Protein AF-A0A2V7MC54-F1 (afdb_monomer_lite)

Sequence (116 aa):
MLGSALPLVTALPFVALLLVIALAPLAVPTWWHHNRNKALVALVISAPILVYLGINAPELLREKFHEYVSFIVVIGALFVVTGGIHVQGSLAGTPLVNTGMLGLGALLANLLGTTG

Structure (mmCIF, N/CA/C/O backbone):
data_AF-A0A2V7MC54-F1
#
_entry.id   AF-A0A2V7MC54-F1
#
loop_
_atom_site.group_PDB
_atom_site.id
_atom_site.type_symbol
_atom_site.label_atom_id
_atom_site.label_alt_id
_atom_site.label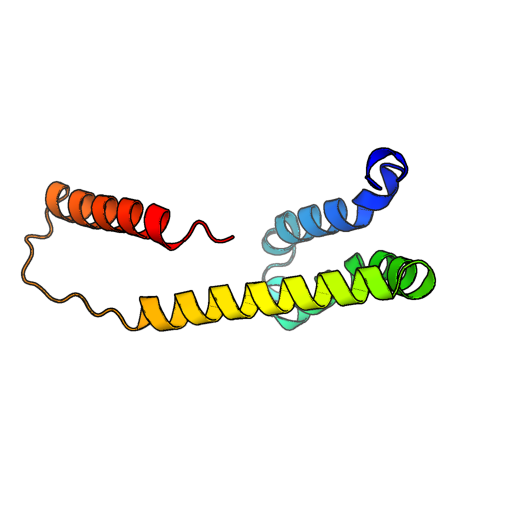_comp_id
_atom_site.label_asym_id
_atom_site.label_entity_id
_atom_site.label_seq_id
_atom_site.pdbx_PDB_ins_code
_atom_site.Cartn_x
_atom_site.Cartn_y
_atom_site.Cartn_z
_atom_site.occupancy
_atom_site.B_iso_or_equiv
_atom_site.auth_seq_id
_atom_site.auth_comp_id
_atom_site.auth_asym_id
_atom_site.auth_atom_id
_atom_site.pdbx_PDB_model_num
ATOM 1 N N . MET A 1 1 ? 23.837 0.983 0.461 1.00 44.28 1 MET A N 1
ATOM 2 C CA . MET A 1 1 ? 24.095 2.349 -0.052 1.00 44.28 1 MET A CA 1
ATOM 3 C C . MET A 1 1 ? 23.922 2.421 -1.579 1.00 44.28 1 MET A C 1
ATOM 5 O O . MET A 1 1 ? 24.834 2.831 -2.276 1.00 44.28 1 MET A O 1
ATOM 9 N N . LEU A 1 2 ? 22.754 2.025 -2.111 1.00 55.72 2 LEU A N 1
ATOM 10 C CA . LEU A 1 2 ? 22.429 2.118 -3.553 1.00 55.72 2 LEU A CA 1
ATOM 11 C C . LEU A 1 2 ? 21.628 3.388 -3.906 1.00 55.72 2 LEU A C 1
ATOM 13 O O . LEU A 1 2 ? 21.559 3.772 -5.067 1.00 55.72 2 LEU A O 1
ATOM 17 N N . GLY A 1 3 ? 21.038 4.059 -2.908 1.00 57.03 3 GLY A N 1
ATOM 18 C CA . GLY A 1 3 ? 20.151 5.209 -3.120 1.00 57.03 3 GLY A CA 1
ATOM 19 C C . GLY A 1 3 ? 20.834 6.463 -3.674 1.00 57.03 3 GLY A C 1
ATOM 20 O O . GLY A 1 3 ? 20.172 7.264 -4.317 1.00 57.03 3 GLY A O 1
ATOM 21 N N . SER A 1 4 ? 22.148 6.624 -3.488 1.00 58.94 4 SER A N 1
ATOM 22 C CA . SER A 1 4 ? 22.906 7.760 -4.038 1.00 58.94 4 SER A CA 1
ATOM 23 C C . SER A 1 4 ? 23.227 7.623 -5.531 1.00 58.94 4 SER A C 1
ATOM 25 O O . SER A 1 4 ? 23.634 8.604 -6.146 1.00 58.94 4 SER A O 1
ATOM 27 N N . ALA A 1 5 ? 23.054 6.431 -6.114 1.00 63.78 5 ALA A N 1
ATOM 28 C CA . ALA A 1 5 ? 23.399 6.136 -7.507 1.00 63.78 5 ALA A CA 1
ATOM 29 C C . ALA A 1 5 ? 22.175 5.983 -8.428 1.00 63.78 5 ALA A C 1
ATOM 31 O O . ALA A 1 5 ? 22.336 5.861 -9.641 1.00 63.78 5 ALA A O 1
ATOM 32 N N . LEU A 1 6 ? 20.955 5.970 -7.878 1.00 68.38 6 LEU A N 1
ATOM 33 C CA . LEU A 1 6 ? 19.739 5.809 -8.671 1.00 68.38 6 LEU A CA 1
ATOM 34 C C . LEU A 1 6 ? 19.180 7.179 -9.084 1.00 68.38 6 LEU A C 1
ATOM 36 O O . LEU A 1 6 ? 18.913 8.015 -8.220 1.00 68.38 6 LEU A O 1
ATOM 40 N N . PRO A 1 7 ? 18.958 7.421 -10.389 1.00 79.31 7 PRO A N 1
ATOM 41 C CA . PRO A 1 7 ? 18.291 8.630 -10.850 1.00 79.31 7 PRO A CA 1
ATOM 42 C C . PRO A 1 7 ? 16.912 8.766 -10.200 1.00 79.31 7 PRO A C 1
ATOM 44 O O . PRO A 1 7 ? 16.188 7.775 -10.078 1.00 79.31 7 PRO A O 1
ATOM 47 N N . LEU A 1 8 ? 16.499 9.996 -9.874 1.00 81.44 8 LEU A N 1
ATOM 48 C CA . LEU A 1 8 ? 15.174 10.291 -9.299 1.00 81.44 8 LEU A CA 1
ATOM 49 C C . LEU A 1 8 ? 14.019 9.722 -10.146 1.00 81.44 8 LEU A C 1
ATOM 51 O O . LEU A 1 8 ? 12.963 9.373 -9.628 1.00 81.44 8 LEU A O 1
ATOM 55 N N . VAL A 1 9 ? 14.254 9.557 -11.448 1.00 85.56 9 VAL A N 1
ATOM 56 C CA . VAL A 1 9 ? 13.347 8.926 -12.417 1.00 85.56 9 VAL A CA 1
ATOM 57 C C . VAL A 1 9 ? 12.907 7.518 -11.984 1.00 85.56 9 VAL A C 1
ATOM 59 O O . VAL A 1 9 ? 11.786 7.110 -12.271 1.00 85.56 9 VAL A O 1
ATOM 62 N N . THR A 1 10 ? 13.734 6.782 -11.237 1.00 83.12 10 THR A N 1
ATOM 63 C CA . THR A 1 10 ? 13.384 5.445 -10.719 1.00 83.12 10 THR A CA 1
ATOM 64 C C . THR A 1 10 ? 12.245 5.467 -9.695 1.00 83.12 10 THR A C 1
ATOM 66 O O . THR A 1 10 ? 11.578 4.452 -9.510 1.00 83.12 10 THR A O 1
ATOM 69 N N . ALA A 1 11 ? 11.955 6.622 -9.087 1.00 88.44 11 ALA A N 1
ATOM 70 C CA . ALA A 1 11 ? 10.820 6.800 -8.186 1.00 88.44 11 ALA A CA 1
ATOM 71 C C . ALA A 1 11 ? 9.490 7.040 -8.925 1.00 88.44 11 ALA A C 1
ATOM 73 O O . ALA A 1 11 ? 8.435 7.010 -8.291 1.00 88.44 11 ALA A O 1
ATOM 74 N N . LEU A 1 12 ? 9.500 7.258 -10.249 1.00 92.12 12 LEU A N 1
ATOM 75 C CA . LEU A 1 12 ? 8.283 7.564 -11.011 1.00 92.12 12 LEU A CA 1
ATOM 76 C C . LEU A 1 12 ? 7.177 6.511 -10.855 1.00 92.12 12 LEU A C 1
ATOM 78 O O . LEU A 1 12 ? 6.042 6.917 -10.610 1.00 92.12 12 LEU A O 1
ATOM 82 N N . PRO A 1 13 ? 7.447 5.191 -10.925 1.00 93.62 13 PRO A N 1
ATOM 83 C CA . PRO A 1 13 ? 6.407 4.185 -10.717 1.00 93.62 13 PRO A CA 1
ATOM 84 C C . PRO A 1 13 ? 5.775 4.269 -9.326 1.00 93.62 13 PRO A C 1
ATOM 86 O O . PRO A 1 13 ? 4.566 4.116 -9.180 1.00 93.62 13 PRO A O 1
ATOM 89 N N . PHE A 1 14 ? 6.573 4.579 -8.302 1.00 92.44 14 PHE A N 1
ATOM 90 C CA . PHE A 1 14 ? 6.071 4.765 -6.945 1.00 92.44 14 PHE A CA 1
ATOM 91 C C . PHE A 1 14 ? 5.173 6.005 -6.841 1.00 92.44 14 PHE A C 1
ATOM 93 O O . PHE A 1 14 ? 4.050 5.910 -6.352 1.00 92.44 14 PHE A O 1
ATOM 100 N N . VAL A 1 15 ? 5.613 7.149 -7.375 1.00 95.44 15 VAL A N 1
ATOM 101 C CA . VAL A 1 15 ? 4.808 8.384 -7.404 1.00 95.44 15 VAL A CA 1
ATOM 102 C C . VAL A 1 15 ? 3.513 8.185 -8.195 1.00 95.44 15 VAL A C 1
ATOM 104 O O . VAL A 1 15 ? 2.446 8.593 -7.743 1.00 95.44 15 VAL A O 1
ATOM 107 N N . ALA A 1 16 ? 3.578 7.512 -9.345 1.00 96.25 16 ALA A N 1
ATOM 108 C CA . ALA A 1 16 ? 2.405 7.190 -10.150 1.00 96.25 16 ALA A CA 1
ATOM 109 C C . ALA A 1 16 ? 1.419 6.303 -9.377 1.00 96.25 16 ALA A C 1
ATOM 111 O O . ALA A 1 16 ? 0.222 6.584 -9.375 1.00 96.25 16 ALA A O 1
ATOM 112 N N . LEU A 1 17 ? 1.910 5.279 -8.670 1.00 96.25 17 LEU A N 1
ATOM 113 C CA . LEU A 1 17 ? 1.069 4.434 -7.826 1.00 96.25 17 LEU A CA 1
ATOM 114 C C . LEU A 1 17 ? 0.366 5.258 -6.740 1.00 96.25 17 LEU A C 1
ATOM 116 O O . LEU A 1 17 ? -0.843 5.110 -6.573 1.00 96.25 17 LEU A O 1
ATOM 120 N N . LEU A 1 18 ? 1.090 6.156 -6.057 1.00 96.94 18 LEU A N 1
ATOM 121 C CA . LEU A 1 18 ? 0.529 7.050 -5.036 1.00 96.94 18 LEU A CA 1
ATOM 122 C C . LEU A 1 18 ? -0.562 7.976 -5.598 1.00 96.94 18 LEU A C 1
ATOM 124 O O . LEU A 1 18 ? -1.610 8.154 -4.979 1.00 96.94 18 LEU A O 1
ATOM 128 N N . LEU A 1 19 ? -0.349 8.536 -6.788 1.00 97.62 19 LEU A N 1
ATOM 129 C CA . LEU A 1 19 ? -1.353 9.367 -7.451 1.00 97.62 19 LEU A CA 1
ATOM 130 C C . LEU A 1 19 ? -2.595 8.555 -7.824 1.00 97.62 19 LEU A C 1
ATOM 132 O O . LEU A 1 19 ? -3.714 9.018 -7.615 1.00 97.62 19 LEU A O 1
ATOM 136 N N . VAL A 1 20 ? -2.426 7.331 -8.330 1.00 97.25 20 VAL A N 1
ATOM 137 C CA . VAL A 1 20 ? -3.563 6.486 -8.709 1.00 97.25 20 VAL A CA 1
ATOM 138 C C . VAL A 1 20 ? -4.367 6.058 -7.483 1.00 97.25 20 VAL A C 1
ATOM 140 O O . VAL A 1 20 ? -5.588 6.173 -7.515 1.00 97.25 20 VAL A O 1
ATOM 143 N N . ILE A 1 21 ? -3.732 5.642 -6.381 1.00 95.88 21 ILE A N 1
ATOM 144 C CA . ILE A 1 21 ? -4.475 5.280 -5.158 1.00 95.88 21 ILE A CA 1
ATOM 145 C C . ILE A 1 21 ? -5.215 6.477 -4.546 1.00 95.88 21 ILE A C 1
ATOM 147 O O . ILE A 1 21 ? -6.253 6.279 -3.919 1.00 95.88 21 ILE A O 1
ATOM 151 N N . ALA A 1 22 ? -4.712 7.702 -4.737 1.00 96.88 22 ALA A N 1
ATOM 152 C CA . ALA A 1 22 ? -5.351 8.920 -4.248 1.00 96.88 22 ALA A CA 1
ATOM 153 C C . ALA A 1 22 ? -6.514 9.377 -5.147 1.00 96.88 22 ALA A C 1
ATOM 155 O O . ALA A 1 22 ? -7.558 9.791 -4.645 1.00 96.88 22 ALA A O 1
ATOM 156 N N . LEU A 1 23 ? -6.353 9.297 -6.473 1.00 97.81 23 LEU A N 1
ATOM 157 C CA . LEU A 1 23 ? -7.292 9.873 -7.443 1.00 97.81 23 LEU A CA 1
ATOM 158 C C . LEU A 1 23 ? -8.325 8.871 -7.976 1.00 97.81 23 LEU A C 1
ATOM 160 O O . LEU A 1 23 ? -9.476 9.243 -8.195 1.00 97.81 23 LEU A O 1
ATOM 164 N N . ALA A 1 24 ? -7.964 7.601 -8.175 1.00 96.12 24 ALA A N 1
ATOM 165 C CA . ALA A 1 24 ? -8.868 6.594 -8.737 1.00 96.12 24 ALA A CA 1
ATOM 166 C C . ALA A 1 24 ? -10.141 6.325 -7.905 1.00 96.12 24 ALA A C 1
ATOM 168 O O . ALA A 1 24 ? -11.197 6.176 -8.525 1.00 96.12 24 ALA A O 1
ATOM 169 N N . PRO A 1 25 ? -10.120 6.316 -6.551 1.00 96.00 25 PRO A N 1
ATOM 170 C CA . PRO A 1 25 ? -11.350 6.199 -5.766 1.00 96.00 25 PRO A CA 1
ATOM 171 C C . PRO A 1 25 ? -12.336 7.348 -6.015 1.00 96.00 25 PRO A C 1
ATOM 173 O O . PRO A 1 25 ? -13.538 7.150 -5.878 1.00 96.00 25 PRO A O 1
ATOM 176 N N . LEU A 1 26 ? -11.834 8.537 -6.368 1.00 97.00 26 LEU A N 1
ATOM 177 C CA . LEU A 1 26 ? -12.641 9.735 -6.610 1.00 97.00 26 LEU A CA 1
ATOM 178 C C . LEU A 1 26 ? -13.115 9.815 -8.066 1.00 97.00 26 LEU A C 1
ATOM 180 O O . LEU A 1 26 ? -14.253 10.190 -8.325 1.00 97.00 26 LEU A O 1
ATOM 184 N N . ALA A 1 27 ? -12.250 9.447 -9.015 1.00 97.25 27 ALA A N 1
ATOM 185 C CA . ALA A 1 27 ? -12.526 9.551 -10.445 1.00 97.25 27 ALA A CA 1
ATOM 186 C C . ALA A 1 27 ? -13.359 8.379 -10.993 1.00 97.25 27 ALA A C 1
ATOM 188 O O . ALA A 1 27 ? -14.219 8.583 -11.846 1.00 97.25 27 ALA A O 1
ATOM 189 N N . VAL A 1 28 ? -13.104 7.150 -10.526 1.00 96.69 28 VAL A N 1
ATOM 190 C CA . VAL A 1 28 ? -13.738 5.913 -11.027 1.00 96.69 28 VAL A CA 1
ATOM 191 C C . VAL A 1 28 ? -14.079 4.940 -9.880 1.00 96.69 28 VAL A C 1
ATOM 193 O O . VAL A 1 28 ? -13.575 3.812 -9.843 1.00 96.69 28 VAL A O 1
ATOM 196 N N . PRO A 1 29 ? -14.957 5.330 -8.933 1.00 94.88 29 PRO A N 1
ATOM 197 C CA . PRO A 1 29 ? -15.205 4.586 -7.692 1.00 94.88 29 PRO A CA 1
ATOM 198 C C . PRO A 1 29 ? -15.669 3.142 -7.923 1.00 94.88 29 PRO A C 1
ATOM 200 O O . PRO A 1 29 ? -15.086 2.205 -7.377 1.00 94.88 29 PRO A O 1
ATOM 203 N N . THR A 1 30 ? -16.678 2.929 -8.774 1.00 95.25 30 THR A N 1
ATOM 204 C CA . THR A 1 30 ? -17.258 1.595 -9.035 1.00 95.25 30 THR A CA 1
ATOM 205 C C . THR A 1 30 ? -16.220 0.606 -9.563 1.00 95.25 30 THR A C 1
ATOM 207 O O . THR A 1 30 ? -16.193 -0.557 -9.155 1.00 95.25 30 THR A O 1
ATOM 210 N N . TRP A 1 31 ? -15.316 1.073 -10.423 1.00 96.69 31 TRP A N 1
ATOM 211 C CA . TRP A 1 31 ? -14.203 0.274 -10.915 1.00 96.69 31 TRP A CA 1
ATOM 212 C C . TRP A 1 31 ? -13.148 0.063 -9.821 1.00 96.69 31 TRP A C 1
ATOM 214 O O . TRP A 1 31 ? -12.750 -1.075 -9.574 1.00 96.69 31 TRP A O 1
ATOM 224 N N . TRP A 1 32 ? -12.739 1.118 -9.111 1.00 96.50 32 TRP A N 1
ATOM 225 C CA . TRP A 1 32 ? -11.678 1.051 -8.103 1.00 96.50 32 TRP A CA 1
ATOM 226 C C . TRP A 1 32 ? -12.002 0.139 -6.913 1.00 96.50 32 TRP A C 1
ATOM 228 O O . TRP A 1 32 ? -11.109 -0.522 -6.383 1.00 96.50 32 TRP A O 1
ATOM 238 N N . HIS A 1 33 ? -13.266 0.057 -6.483 1.00 94.06 33 HIS A N 1
ATOM 239 C CA . HIS A 1 33 ? -13.644 -0.748 -5.315 1.00 94.06 33 HIS A CA 1
ATOM 240 C C . HIS A 1 33 ? -13.340 -2.246 -5.477 1.00 94.06 33 HIS A C 1
ATOM 242 O O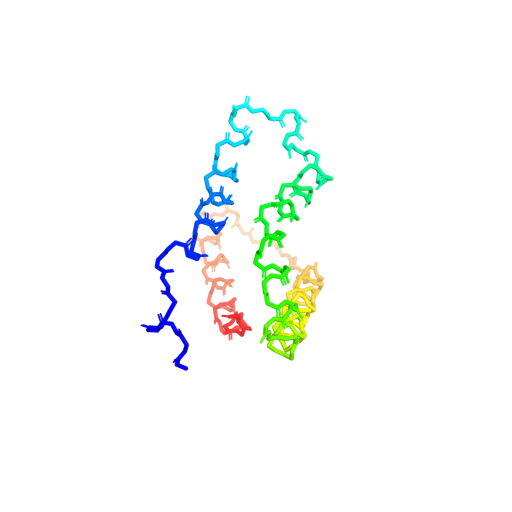 . HIS A 1 33 ? -13.075 -2.922 -4.480 1.00 94.06 33 HIS A O 1
ATOM 248 N N . HIS A 1 34 ? -13.293 -2.759 -6.709 1.00 96.62 34 HIS A N 1
ATOM 249 C CA . HIS A 1 34 ? -12.946 -4.150 -6.978 1.00 96.62 34 HIS A CA 1
ATOM 250 C C . HIS A 1 34 ? -11.461 -4.417 -6.695 1.00 96.62 34 HIS A C 1
ATOM 252 O O . HIS A 1 34 ? -10.574 -3.876 -7.354 1.00 96.62 34 HIS A O 1
ATOM 258 N N . ASN A 1 35 ? -11.170 -5.337 -5.770 1.00 96.38 35 ASN A N 1
ATOM 259 C CA . ASN A 1 35 ? -9.789 -5.676 -5.395 1.00 96.38 35 ASN A CA 1
ATOM 260 C C . ASN A 1 35 ? -8.943 -6.191 -6.573 1.00 96.38 35 ASN A C 1
ATOM 262 O O . ASN A 1 35 ? -7.737 -5.963 -6.598 1.00 96.38 35 ASN A O 1
ATOM 266 N N . ARG A 1 36 ? -9.571 -6.814 -7.581 1.00 97.19 36 ARG A N 1
ATOM 267 C CA . ARG A 1 36 ? -8.893 -7.218 -8.825 1.00 97.19 36 ARG A CA 1
ATOM 268 C C . ARG A 1 36 ? -8.291 -6.027 -9.572 1.00 97.19 36 ARG A C 1
ATOM 270 O O . ARG A 1 36 ? -7.172 -6.126 -10.059 1.00 97.19 36 ARG A O 1
ATOM 277 N N . ASN A 1 37 ? -9.000 -4.903 -9.616 1.00 96.81 37 ASN A N 1
ATOM 278 C CA . ASN A 1 37 ? -8.549 -3.705 -10.320 1.00 96.81 37 ASN A CA 1
ATOM 279 C C . ASN A 1 37 ? -7.405 -3.025 -9.566 1.00 96.81 37 ASN A C 1
ATOM 281 O O . ASN A 1 37 ? -6.413 -2.646 -10.180 1.00 96.81 37 ASN A O 1
ATOM 285 N N . LYS A 1 38 ? -7.478 -2.979 -8.230 1.00 96.69 38 LYS A N 1
ATOM 286 C CA . LYS A 1 38 ? -6.364 -2.515 -7.384 1.00 96.69 38 LYS A CA 1
ATOM 287 C C . LYS A 1 38 ? -5.105 -3.361 -7.596 1.00 96.69 38 LYS A C 1
ATOM 289 O O . LYS A 1 38 ? -4.021 -2.811 -7.764 1.00 96.69 38 LYS A O 1
ATOM 294 N N . ALA A 1 39 ? -5.256 -4.688 -7.638 1.00 96.56 39 ALA A N 1
ATOM 295 C CA . ALA A 1 39 ? -4.151 -5.610 -7.893 1.00 96.56 39 ALA A CA 1
ATOM 296 C C . ALA A 1 39 ? -3.554 -5.414 -9.295 1.00 96.56 39 ALA A C 1
ATOM 298 O O . ALA A 1 39 ? -2.336 -5.361 -9.436 1.00 96.56 39 ALA A O 1
ATOM 299 N N . LEU A 1 40 ? -4.399 -5.247 -10.319 1.00 97.12 40 LEU A N 1
ATOM 300 C CA . LEU A 1 40 ? -3.953 -4.990 -11.688 1.00 97.12 40 LEU A CA 1
ATOM 301 C C . LEU A 1 40 ? -3.178 -3.674 -11.788 1.00 97.12 40 LEU A C 1
ATOM 303 O O . LEU A 1 40 ? -2.099 -3.656 -12.365 1.00 97.12 40 LEU A O 1
ATOM 307 N N . VAL A 1 41 ? -3.684 -2.595 -11.188 1.00 97.38 41 VAL A N 1
ATOM 308 C CA . VAL A 1 41 ? -2.994 -1.296 -11.145 1.00 97.38 41 VAL A CA 1
ATOM 309 C C . VAL A 1 41 ? -1.633 -1.421 -10.472 1.00 97.38 41 VAL A C 1
ATOM 311 O O . VAL A 1 41 ? -0.634 -0.981 -11.036 1.00 97.38 41 VAL A O 1
ATOM 314 N N . ALA A 1 42 ? -1.580 -2.051 -9.296 1.00 96.25 42 ALA A N 1
ATOM 315 C CA . ALA A 1 42 ? -0.329 -2.252 -8.578 1.00 96.25 42 ALA A CA 1
ATOM 316 C C . ALA A 1 42 ? 0.675 -3.058 -9.415 1.00 96.25 42 ALA A C 1
ATOM 318 O O . ALA A 1 42 ? 1.840 -2.676 -9.506 1.00 96.25 42 ALA A O 1
ATOM 319 N N . LEU A 1 43 ? 0.229 -4.130 -10.076 1.00 96.31 43 LEU A N 1
ATOM 320 C CA . LEU A 1 43 ? 1.079 -4.981 -10.907 1.00 96.31 43 LEU A CA 1
ATOM 321 C C . LEU A 1 43 ? 1.582 -4.242 -12.150 1.00 96.31 43 LEU A C 1
ATOM 323 O O . LEU A 1 43 ? 2.777 -4.255 -12.417 1.00 96.31 43 LEU A O 1
ATOM 327 N N . VAL A 1 44 ? 0.700 -3.560 -12.884 1.00 97.38 44 VAL A N 1
ATOM 328 C CA . VAL A 1 44 ? 1.062 -2.836 -14.113 1.00 97.38 44 VAL A CA 1
ATOM 329 C C . VAL A 1 44 ? 2.030 -1.695 -13.816 1.00 97.38 44 VAL A C 1
ATOM 331 O O . VAL A 1 44 ? 3.030 -1.548 -14.514 1.00 97.38 44 VAL A O 1
ATOM 334 N N . ILE A 1 45 ? 1.771 -0.908 -12.769 1.00 97.00 45 ILE A N 1
ATOM 335 C CA . ILE A 1 45 ? 2.636 0.223 -12.418 1.00 97.00 45 ILE A CA 1
ATOM 336 C C . ILE A 1 45 ? 3.979 -0.266 -11.862 1.00 97.00 45 ILE A C 1
ATOM 338 O O . ILE A 1 45 ? 5.008 0.323 -12.178 1.00 97.00 45 ILE A O 1
ATOM 342 N N . SER A 1 46 ? 4.009 -1.349 -11.078 1.00 94.56 46 SER A N 1
ATOM 343 C CA . SER A 1 46 ? 5.265 -1.895 -10.534 1.00 94.56 46 SER A CA 1
ATOM 344 C C . SER A 1 46 ? 6.073 -2.733 -11.532 1.00 94.56 46 SER A C 1
ATOM 346 O O . SER A 1 46 ? 7.279 -2.899 -11.337 1.00 94.56 46 SER A O 1
ATOM 348 N N . ALA A 1 47 ? 5.459 -3.216 -12.619 1.00 95.38 47 ALA A N 1
ATOM 349 C CA . ALA A 1 47 ? 6.089 -4.107 -13.595 1.00 95.38 47 ALA A CA 1
ATOM 350 C C . ALA A 1 47 ? 7.456 -3.626 -14.121 1.00 95.38 47 ALA A C 1
ATOM 352 O O . ALA A 1 47 ? 8.377 -4.443 -14.138 1.00 95.38 47 ALA A O 1
ATOM 353 N N . PRO A 1 48 ? 7.669 -2.344 -14.490 1.00 93.31 48 PRO A N 1
ATOM 354 C CA . PRO A 1 48 ? 8.974 -1.886 -14.970 1.00 93.31 48 PRO A CA 1
ATOM 355 C C . PRO A 1 48 ? 10.094 -2.092 -13.945 1.00 93.31 48 PRO A C 1
ATOM 357 O O . PRO A 1 48 ? 11.196 -2.499 -14.305 1.00 93.31 48 PRO A O 1
ATOM 360 N N . ILE A 1 49 ? 9.804 -1.863 -12.660 1.00 91.56 49 ILE A N 1
ATOM 361 C CA . ILE A 1 49 ? 10.769 -2.055 -11.572 1.00 91.56 49 ILE A CA 1
ATOM 362 C C . ILE A 1 49 ? 10.999 -3.543 -11.314 1.00 91.56 49 ILE A C 1
ATOM 364 O O . ILE A 1 49 ? 12.144 -3.956 -11.152 1.00 91.56 49 ILE A O 1
ATOM 368 N N . LEU A 1 50 ? 9.939 -4.356 -11.329 1.00 93.25 50 LEU A N 1
ATOM 369 C CA . LEU A 1 50 ? 10.053 -5.807 -11.158 1.00 93.25 50 LEU A CA 1
ATOM 370 C C . LEU A 1 50 ? 10.901 -6.443 -12.265 1.00 93.25 50 LEU A C 1
ATOM 372 O O . LEU A 1 50 ? 11.769 -7.259 -11.972 1.00 93.25 50 LEU A O 1
ATOM 376 N N . VAL A 1 51 ? 10.698 -6.037 -13.521 1.00 94.69 51 VAL A N 1
ATOM 377 C CA . VAL A 1 51 ? 11.495 -6.511 -14.661 1.00 94.69 51 VAL A CA 1
ATOM 378 C C . VAL A 1 51 ? 12.940 -6.027 -14.548 1.00 94.69 51 VAL A C 1
ATOM 380 O O . VAL A 1 51 ? 13.864 -6.827 -14.683 1.00 94.69 51 VAL A O 1
ATOM 383 N N . TYR A 1 52 ? 13.154 -4.742 -14.248 1.00 91.50 52 TYR A N 1
ATOM 384 C CA . TYR A 1 52 ? 14.497 -4.185 -14.088 1.00 91.50 52 TYR A CA 1
ATOM 385 C C . TYR A 1 52 ? 15.291 -4.901 -12.986 1.00 91.50 52 TYR A C 1
ATOM 387 O O . TYR A 1 52 ? 16.432 -5.305 -13.219 1.00 91.50 52 TYR A O 1
ATOM 395 N N . LEU A 1 53 ? 14.692 -5.099 -11.808 1.00 91.25 53 LEU A N 1
ATOM 396 C CA . LEU A 1 53 ? 15.331 -5.804 -10.697 1.00 91.25 53 LEU A CA 1
ATOM 397 C C . LEU A 1 53 ? 15.489 -7.29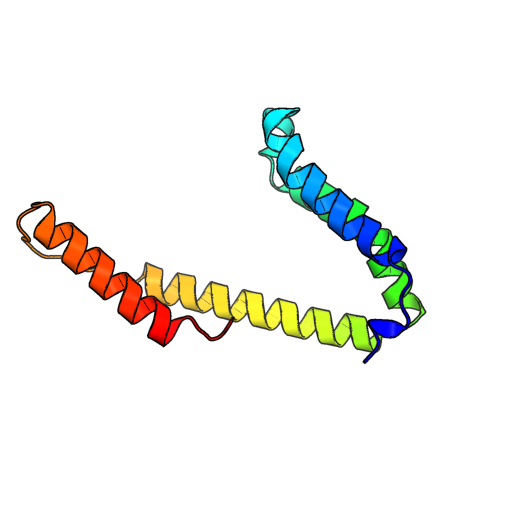7 -10.984 1.00 91.25 53 LEU A C 1
ATOM 399 O O . LEU A 1 53 ? 16.528 -7.855 -10.660 1.00 91.25 53 LEU A O 1
ATOM 403 N N . GLY A 1 54 ? 14.520 -7.939 -11.634 1.00 94.06 54 GLY A N 1
ATOM 404 C CA . GLY A 1 54 ? 14.619 -9.352 -12.001 1.00 94.06 54 GLY A CA 1
ATOM 405 C C . GLY A 1 54 ? 15.793 -9.651 -12.938 1.00 94.06 54 GLY A C 1
ATOM 406 O O . GLY A 1 54 ? 16.410 -10.704 -12.819 1.00 94.06 54 GLY A O 1
ATOM 407 N N . ILE A 1 55 ? 16.134 -8.715 -13.830 1.00 94.94 55 ILE A N 1
ATOM 408 C CA . ILE A 1 55 ? 17.267 -8.857 -14.756 1.00 94.94 55 ILE A CA 1
ATOM 409 C C . ILE A 1 55 ? 18.591 -8.467 -14.087 1.00 94.94 55 ILE A C 1
ATOM 411 O O . ILE A 1 55 ? 19.577 -9.188 -14.210 1.00 94.94 55 ILE A O 1
ATOM 415 N N . ASN A 1 56 ? 18.632 -7.324 -13.394 1.00 92.69 56 ASN A N 1
ATOM 416 C CA . ASN A 1 56 ? 19.893 -6.728 -12.934 1.00 92.69 56 ASN A CA 1
ATOM 417 C C . ASN A 1 56 ? 20.269 -7.100 -11.491 1.00 92.69 56 ASN A C 1
ATOM 419 O O . ASN A 1 56 ? 21.432 -6.984 -11.115 1.00 92.69 56 ASN A O 1
ATOM 423 N N . ALA A 1 57 ? 19.301 -7.501 -10.665 1.00 93.50 57 ALA A N 1
ATOM 424 C CA . ALA A 1 57 ? 19.488 -7.779 -9.240 1.00 93.50 57 ALA A CA 1
ATOM 425 C C . ALA A 1 57 ? 18.470 -8.818 -8.701 1.00 93.50 57 ALA A C 1
ATOM 427 O O . ALA A 1 57 ? 17.721 -8.519 -7.763 1.00 93.50 57 ALA A O 1
ATOM 428 N N . PRO A 1 58 ? 18.416 -10.043 -9.263 1.00 94.00 58 PRO A N 1
ATOM 429 C CA . PRO A 1 58 ? 17.411 -11.045 -8.897 1.00 94.00 58 PRO A CA 1
ATOM 430 C C . PRO A 1 58 ? 17.478 -11.462 -7.422 1.00 94.00 58 PRO A C 1
ATOM 432 O O . PRO A 1 58 ? 16.438 -11.672 -6.800 1.00 94.00 58 PRO A O 1
ATOM 435 N N . GLU A 1 59 ? 18.677 -11.523 -6.833 1.00 94.62 59 GLU A N 1
ATOM 436 C CA . GLU A 1 59 ? 18.839 -11.844 -5.408 1.00 94.62 59 GLU A CA 1
ATOM 437 C C . GLU A 1 59 ? 18.267 -10.749 -4.503 1.00 94.62 59 GLU A C 1
ATOM 439 O O . GLU A 1 59 ? 17.589 -11.056 -3.526 1.00 94.62 59 GLU A O 1
ATOM 444 N N . LEU A 1 60 ? 18.437 -9.473 -4.872 1.00 92.38 60 LEU A N 1
ATOM 445 C CA . LEU A 1 60 ? 17.823 -8.361 -4.144 1.00 92.38 60 LEU A CA 1
ATOM 446 C C . LEU A 1 60 ? 16.294 -8.439 -4.223 1.00 92.38 60 LEU A C 1
ATOM 448 O O . LEU A 1 60 ? 15.613 -8.250 -3.219 1.00 92.38 60 LEU A O 1
ATOM 452 N N . LEU A 1 61 ? 15.743 -8.743 -5.403 1.00 94.00 61 LEU A N 1
ATOM 453 C CA . LEU A 1 61 ? 14.301 -8.926 -5.567 1.00 94.00 61 LEU A CA 1
ATOM 454 C C . LEU A 1 61 ? 13.782 -10.075 -4.690 1.00 94.00 61 LEU A C 1
ATOM 456 O O . LEU A 1 61 ? 12.743 -9.935 -4.047 1.00 94.00 61 LEU A O 1
ATOM 460 N N . ARG A 1 62 ? 14.515 -11.192 -4.631 1.00 95.44 62 ARG A N 1
ATOM 461 C CA . ARG A 1 62 ? 14.166 -12.358 -3.812 1.00 95.44 62 ARG A CA 1
ATOM 462 C C . ARG A 1 62 ? 14.241 -12.063 -2.315 1.00 95.44 62 ARG A C 1
ATOM 464 O O . ARG A 1 62 ? 13.317 -12.428 -1.590 1.00 95.44 62 ARG A O 1
ATOM 471 N N . GLU A 1 63 ? 15.298 -11.394 -1.862 1.00 95.94 63 GLU A N 1
ATOM 472 C CA . GLU A 1 63 ? 15.461 -10.950 -0.474 1.00 95.94 63 GLU A CA 1
ATOM 473 C C . GLU A 1 63 ? 14.290 -10.051 -0.060 1.00 95.94 63 GLU A C 1
ATOM 475 O O . GLU A 1 63 ? 13.610 -10.334 0.926 1.00 95.94 63 GLU A O 1
ATOM 480 N N . LYS A 1 64 ? 13.976 -9.026 -0.865 1.00 93.94 64 LYS A N 1
ATOM 481 C CA . LYS A 1 64 ? 12.868 -8.103 -0.576 1.00 93.94 64 LYS A CA 1
ATOM 482 C C . LYS A 1 64 ? 11.505 -8.768 -0.636 1.00 93.94 64 LYS A C 1
ATOM 484 O O . LYS A 1 64 ? 10.645 -8.456 0.183 1.00 93.94 64 LYS A O 1
ATOM 489 N N . PHE A 1 65 ? 11.306 -9.720 -1.542 1.00 95.31 65 PHE A N 1
ATOM 490 C CA . PHE A 1 65 ? 10.091 -10.525 -1.557 1.00 95.31 65 PHE A CA 1
ATOM 491 C C . PHE A 1 65 ? 9.937 -11.335 -0.262 1.00 95.31 65 PHE A C 1
ATOM 493 O O . PHE A 1 65 ? 8.857 -11.347 0.324 1.00 95.31 65 PHE A O 1
ATOM 500 N N . HIS A 1 66 ? 11.010 -11.967 0.219 1.00 96.62 66 HIS A N 1
ATOM 501 C CA . HIS A 1 66 ? 10.986 -12.724 1.469 1.00 96.62 66 HIS A CA 1
ATOM 502 C C . HIS A 1 66 ? 10.710 -11.827 2.687 1.00 96.62 66 HIS A C 1
ATOM 504 O O . HIS A 1 66 ? 9.856 -12.161 3.508 1.00 96.62 66 HIS A O 1
ATOM 510 N N . GLU A 1 67 ? 11.375 -10.672 2.785 1.00 94.88 67 GLU A N 1
ATOM 511 C CA . GLU A 1 67 ? 11.098 -9.667 3.822 1.00 94.88 67 GLU A CA 1
ATOM 512 C C . GLU A 1 67 ? 9.628 -9.226 3.799 1.00 94.88 67 GLU A C 1
ATOM 514 O O . GLU A 1 67 ? 8.975 -9.180 4.841 1.00 94.88 67 GLU A O 1
ATOM 519 N N . TYR A 1 68 ? 9.077 -8.974 2.608 1.00 94.06 68 TYR A N 1
ATOM 520 C CA . TYR A 1 68 ? 7.693 -8.535 2.451 1.00 94.06 68 TYR A CA 1
ATOM 521 C C . TYR A 1 68 ? 6.678 -9.618 2.842 1.00 94.06 68 TYR A C 1
ATOM 523 O O . TYR A 1 68 ? 5.692 -9.332 3.519 1.00 94.06 68 TYR A O 1
ATOM 531 N N . VAL A 1 69 ? 6.925 -10.877 2.468 1.00 96.94 69 VAL A N 1
ATOM 532 C CA . VAL A 1 69 ? 6.087 -12.010 2.892 1.00 96.94 69 VAL A CA 1
ATOM 533 C C . VAL A 1 69 ? 6.142 -12.182 4.408 1.00 96.94 69 VAL A C 1
ATOM 535 O O . VAL A 1 69 ? 5.095 -12.328 5.036 1.00 96.94 69 VAL A O 1
ATOM 538 N N . SER A 1 70 ? 7.334 -12.112 5.004 1.00 95.50 70 SER A N 1
ATOM 539 C CA . SER A 1 70 ? 7.506 -12.174 6.460 1.00 95.50 70 SER A CA 1
ATOM 540 C C . SER A 1 70 ? 6.701 -11.075 7.163 1.00 95.50 70 SER A C 1
ATOM 542 O O . SER A 1 70 ? 5.939 -11.353 8.088 1.00 95.50 70 SER A O 1
ATOM 544 N N . PHE A 1 71 ? 6.770 -9.842 6.658 1.00 94.38 71 PHE A N 1
ATOM 545 C CA . PHE A 1 71 ? 5.998 -8.715 7.174 1.00 94.38 71 PHE A CA 1
ATOM 546 C C . PHE A 1 71 ? 4.478 -8.945 7.099 1.00 94.38 71 PHE A C 1
ATOM 548 O O . PHE A 1 71 ? 3.769 -8.719 8.081 1.00 94.38 71 PHE A O 1
ATOM 555 N N . ILE A 1 72 ? 3.966 -9.465 5.974 1.00 95.12 72 ILE A N 1
ATOM 556 C CA . ILE A 1 72 ? 2.542 -9.822 5.833 1.00 95.12 72 ILE A CA 1
ATOM 557 C C . ILE A 1 72 ? 2.137 -10.882 6.862 1.00 95.12 72 ILE A C 1
ATOM 559 O O . ILE A 1 72 ? 1.065 -10.774 7.457 1.00 95.12 72 ILE A O 1
ATOM 563 N N . VAL A 1 73 ? 2.978 -11.895 7.085 1.00 95.44 73 VAL A N 1
ATOM 564 C CA . VAL A 1 73 ? 2.716 -12.948 8.076 1.00 95.44 73 VAL A CA 1
ATOM 565 C C . VAL A 1 73 ? 2.653 -12.363 9.485 1.00 95.44 73 VAL A C 1
ATOM 567 O O . VAL A 1 73 ? 1.732 -12.696 10.227 1.00 95.44 73 VAL A O 1
ATOM 570 N N . VAL A 1 74 ? 3.570 -11.459 9.842 1.00 92.44 74 VAL A N 1
ATOM 571 C CA . VAL A 1 74 ? 3.568 -10.785 11.150 1.00 92.44 74 VAL A CA 1
ATOM 572 C C . VAL A 1 74 ? 2.295 -9.959 11.339 1.00 92.44 74 VAL A C 1
ATOM 574 O O . VAL A 1 74 ? 1.606 -10.136 12.342 1.00 92.44 74 VAL A O 1
ATOM 577 N N . ILE A 1 75 ? 1.915 -9.124 10.366 1.00 91.56 75 ILE A N 1
ATOM 578 C CA . ILE A 1 75 ? 0.662 -8.354 10.440 1.00 91.56 75 ILE A CA 1
ATOM 579 C C . ILE A 1 75 ? -0.552 -9.284 10.525 1.00 91.56 75 ILE A C 1
ATOM 581 O O . ILE A 1 75 ? -1.465 -9.034 11.310 1.00 91.56 75 ILE A O 1
ATOM 585 N N . GLY A 1 76 ? -0.568 -10.369 9.749 1.00 93.31 76 GLY A N 1
ATOM 586 C CA . GLY A 1 76 ? -1.636 -11.365 9.790 1.00 93.31 76 GLY A CA 1
ATOM 587 C C . GLY A 1 76 ? -1.755 -12.032 11.161 1.00 93.31 76 GLY A C 1
ATOM 588 O O . GLY A 1 76 ? -2.856 -12.147 11.696 1.00 93.31 76 GLY A O 1
ATOM 589 N N . ALA A 1 77 ? -0.630 -12.412 11.768 1.00 91.06 77 ALA A N 1
ATOM 590 C CA . ALA A 1 77 ? -0.595 -12.969 13.115 1.00 91.06 77 ALA A CA 1
ATOM 591 C C . ALA A 1 77 ? -1.099 -11.959 14.154 1.00 91.06 77 ALA A C 1
ATOM 593 O O . ALA A 1 77 ? -1.940 -12.309 14.980 1.00 91.06 77 ALA A O 1
ATOM 594 N N . LEU A 1 78 ? -0.659 -10.698 14.076 1.00 88.25 78 LEU A N 1
ATOM 595 C CA . LEU A 1 78 ? -1.144 -9.628 14.949 1.00 88.25 78 LEU A CA 1
ATOM 596 C C . LEU A 1 78 ? -2.653 -9.429 14.796 1.00 88.25 78 LEU A C 1
ATOM 598 O O . LEU A 1 78 ? -3.353 -9.345 15.802 1.00 88.25 78 LEU A O 1
ATOM 602 N N . PHE A 1 79 ? -3.177 -9.421 13.569 1.00 88.62 79 PHE A N 1
ATOM 603 C CA . PHE A 1 79 ? -4.613 -9.316 13.311 1.00 88.62 79 PHE A CA 1
ATOM 604 C C . PHE A 1 79 ? -5.398 -10.477 13.936 1.00 88.62 79 PHE A C 1
ATOM 606 O O . PHE A 1 79 ? -6.412 -10.245 14.588 1.00 88.62 79 PHE A O 1
ATOM 613 N N . VAL A 1 80 ? -4.925 -11.719 13.791 1.00 91.38 80 VAL A N 1
ATOM 614 C CA . VAL A 1 80 ? -5.593 -12.898 14.367 1.00 91.38 80 VAL A CA 1
ATOM 615 C C . VAL A 1 80 ? -5.544 -12.878 15.896 1.00 91.38 80 VAL A C 1
ATOM 617 O O . VAL A 1 80 ? -6.571 -13.076 16.543 1.00 91.38 80 VAL A O 1
ATOM 620 N N . VAL A 1 81 ? -4.372 -12.613 16.480 1.00 89.12 81 VAL A N 1
ATOM 621 C CA . VAL A 1 81 ? -4.189 -12.580 17.939 1.00 89.12 81 VAL A CA 1
ATOM 622 C C . VAL A 1 81 ? -5.019 -11.462 18.563 1.00 89.12 81 VAL A C 1
ATOM 624 O O . VAL A 1 81 ? -5.719 -11.707 19.539 1.00 89.12 81 VAL A O 1
ATOM 627 N N . THR A 1 82 ? -4.990 -10.254 17.991 1.00 83.94 82 THR A N 1
ATOM 628 C CA . THR A 1 82 ? -5.748 -9.104 18.514 1.00 83.94 82 THR A CA 1
ATOM 629 C C . THR A 1 82 ? -7.248 -9.220 18.255 1.00 83.94 82 THR A C 1
ATOM 631 O O . THR A 1 82 ? -8.035 -8.915 19.147 1.00 83.94 82 THR A O 1
ATOM 634 N N . GLY A 1 83 ? -7.665 -9.718 17.087 1.00 85.31 83 GLY A N 1
ATOM 635 C CA . GLY A 1 83 ? -9.075 -9.932 16.750 1.00 85.31 83 GLY A CA 1
ATOM 636 C C . GLY A 1 83 ? -9.767 -10.981 17.626 1.00 85.31 83 GLY A C 1
ATOM 637 O O . GLY A 1 83 ? -10.984 -10.935 17.787 1.00 85.31 83 GLY A O 1
ATOM 638 N N . GLY A 1 84 ? -9.003 -11.898 18.229 1.00 82.19 84 GLY A N 1
ATOM 639 C CA . GLY A 1 84 ? -9.499 -12.866 19.210 1.00 82.19 84 GLY A CA 1
ATOM 640 C C . GLY A 1 84 ? -9.661 -12.318 20.634 1.00 82.19 84 GLY A C 1
ATOM 641 O O . GLY A 1 84 ? -10.219 -13.012 21.485 1.00 82.19 84 GLY A O 1
ATOM 642 N N . ILE A 1 85 ? -9.195 -11.097 20.927 1.00 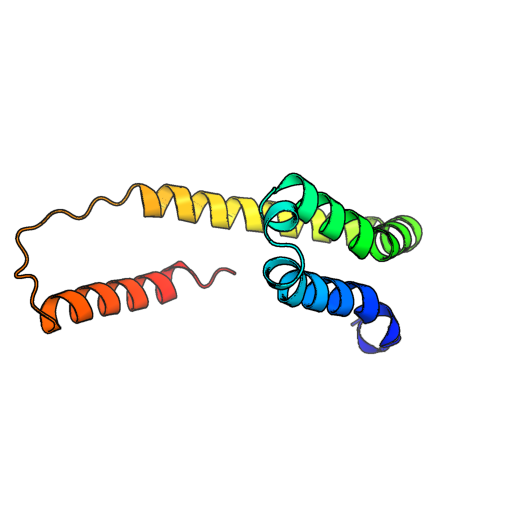84.38 85 ILE A N 1
ATOM 643 C CA . ILE A 1 85 ? -9.304 -10.502 22.265 1.00 84.38 85 ILE A CA 1
ATOM 644 C C . ILE A 1 85 ? -10.731 -9.985 22.468 1.00 84.38 85 ILE A C 1
ATOM 646 O O . ILE A 1 85 ? -11.114 -8.932 21.960 1.00 84.38 85 ILE A O 1
ATOM 650 N N . HIS A 1 86 ? -11.519 -10.713 23.258 1.00 82.12 86 HIS A N 1
ATOM 651 C CA . HIS A 1 86 ? -12.844 -10.275 23.684 1.00 82.12 86 HIS A CA 1
ATOM 652 C C . HIS A 1 86 ? -12.774 -9.626 25.071 1.00 82.12 86 HIS A C 1
ATOM 654 O O . HIS A 1 86 ? -12.524 -10.300 26.069 1.00 82.12 86 HIS A O 1
ATOM 660 N N . VAL A 1 87 ? -13.013 -8.314 25.140 1.00 79.81 87 VAL A N 1
ATOM 661 C CA . VAL A 1 87 ? -13.124 -7.573 26.405 1.00 79.81 87 VAL A CA 1
ATOM 662 C C . VAL A 1 87 ? -14.598 -7.299 26.682 1.00 79.81 87 VAL A C 1
ATOM 664 O O . VAL A 1 87 ? -15.226 -6.506 25.984 1.00 79.81 87 VAL A O 1
ATOM 667 N N . GLN A 1 88 ? -15.148 -7.945 27.709 1.00 79.12 88 GLN A N 1
ATOM 668 C CA . GLN A 1 88 ? -16.527 -7.745 28.156 1.00 79.12 88 GLN A CA 1
ATOM 669 C C . GLN A 1 88 ? -16.546 -7.133 29.562 1.00 79.12 88 GLN A C 1
ATOM 671 O O . GLN A 1 88 ? -15.831 -7.587 30.451 1.00 79.12 88 GLN A O 1
ATOM 676 N N . GLY A 1 89 ? -17.381 -6.114 29.779 1.00 78.50 89 GLY A N 1
ATOM 677 C CA . GLY A 1 89 ? -17.583 -5.495 31.091 1.00 78.50 89 GLY A CA 1
ATOM 678 C C . GLY A 1 89 ? -18.729 -4.482 31.089 1.00 78.50 89 GLY A C 1
ATOM 679 O O . GLY A 1 89 ? -19.077 -3.941 30.042 1.00 78.50 89 GLY A O 1
ATOM 680 N N . SER A 1 90 ? -19.321 -4.206 32.256 1.00 77.50 90 SER A N 1
ATOM 681 C CA . SER A 1 90 ? -20.366 -3.182 32.422 1.00 77.50 90 SER A CA 1
ATOM 682 C C . SER A 1 90 ? -19.751 -1.815 32.745 1.00 77.50 90 SER A C 1
ATOM 684 O O . SER A 1 90 ? -19.934 -1.265 33.833 1.00 77.50 90 SER A O 1
ATOM 686 N N . LEU A 1 91 ? -18.948 -1.282 31.827 1.00 77.81 91 LEU A N 1
ATOM 687 C CA . LEU A 1 91 ? -18.357 0.042 32.000 1.00 77.81 91 LEU A CA 1
ATOM 688 C C . LEU A 1 91 ? -19.399 1.116 31.669 1.00 77.81 91 LEU A C 1
ATOM 690 O O . LEU A 1 91 ? -20.119 1.016 30.675 1.00 77.81 91 LEU A O 1
ATOM 694 N N . ALA A 1 92 ? -19.480 2.161 32.494 1.00 80.50 92 ALA A N 1
ATOM 695 C CA . ALA A 1 92 ? -20.312 3.317 32.186 1.00 80.50 92 ALA A CA 1
ATOM 696 C C . ALA A 1 92 ? -19.789 3.969 30.896 1.00 80.50 92 ALA A C 1
ATOM 698 O O . ALA A 1 92 ? -18.632 4.386 30.858 1.00 80.50 92 ALA A O 1
ATOM 699 N N . GLY A 1 93 ? -20.628 4.076 29.858 1.00 83.25 93 GLY A N 1
ATOM 700 C CA . GLY A 1 93 ? -20.288 4.619 28.529 1.00 83.25 93 GLY A CA 1
ATOM 701 C C . GLY A 1 93 ? -20.024 6.130 28.497 1.00 83.25 93 GLY A C 1
ATOM 702 O O . GLY A 1 93 ? -20.426 6.821 27.565 1.00 83.25 93 GLY A O 1
ATOM 703 N N . THR A 1 94 ? -19.397 6.662 29.543 1.00 92.19 94 THR A N 1
ATOM 704 C CA . THR A 1 94 ? -19.029 8.070 29.671 1.00 92.19 94 THR A CA 1
ATOM 705 C C . THR A 1 94 ? -17.784 8.383 28.832 1.00 92.19 94 THR A C 1
ATOM 707 O O . THR A 1 94 ? -16.925 7.513 28.653 1.00 92.19 94 THR A O 1
ATOM 710 N N . PRO A 1 95 ? -17.620 9.634 28.363 1.00 92.19 95 PRO A N 1
ATOM 711 C CA . PRO A 1 95 ? -16.458 10.031 27.567 1.00 92.19 95 PRO A CA 1
ATOM 712 C C . PRO A 1 95 ? -15.107 9.730 28.233 1.00 92.19 95 PRO A C 1
ATOM 714 O O . PRO A 1 95 ? -14.176 9.301 27.553 1.00 92.19 95 PRO A O 1
ATOM 717 N N . LEU A 1 96 ? -15.001 9.903 29.558 1.00 93.25 96 LEU A N 1
ATOM 718 C CA . LEU A 1 96 ? -13.776 9.632 30.324 1.00 93.25 96 LEU A CA 1
ATOM 719 C C . LEU A 1 96 ? -13.382 8.155 30.276 1.00 93.25 96 LEU A C 1
ATOM 721 O O . LEU A 1 96 ? -12.222 7.833 30.033 1.00 93.25 96 LEU A O 1
ATOM 725 N N . VAL A 1 97 ? -14.352 7.261 30.469 1.00 90.50 97 VAL A N 1
ATOM 726 C CA . VAL A 1 97 ? -14.116 5.815 30.468 1.00 90.50 97 VAL A CA 1
ATOM 727 C C . VAL A 1 97 ? -13.733 5.327 29.071 1.00 90.50 97 VAL A C 1
ATOM 729 O O . VAL A 1 97 ? -12.754 4.596 28.927 1.00 90.50 97 VAL A O 1
ATOM 732 N N . ASN A 1 98 ? -14.432 5.795 28.033 1.00 90.62 98 ASN A N 1
ATOM 733 C CA . ASN A 1 98 ? -14.105 5.455 26.647 1.00 90.62 98 ASN A CA 1
ATOM 734 C C . ASN A 1 98 ? -12.707 5.958 26.259 1.00 90.62 98 ASN A C 1
ATOM 736 O O . ASN A 1 98 ? -11.921 5.216 25.677 1.00 90.62 98 ASN A O 1
ATOM 740 N N . THR A 1 99 ? -12.367 7.198 26.623 1.00 93.38 99 THR A N 1
ATOM 741 C CA . THR A 1 99 ? -11.044 7.774 26.334 1.00 93.38 99 THR A CA 1
ATOM 742 C C . THR A 1 99 ? -9.943 7.049 27.102 1.00 93.38 99 THR A C 1
ATOM 744 O O . THR A 1 99 ? -8.886 6.786 26.539 1.00 93.38 99 THR A O 1
ATOM 747 N N . GLY A 1 100 ? -10.191 6.663 28.358 1.00 92.88 100 GLY A N 1
ATOM 748 C CA . GLY A 1 100 ? -9.260 5.852 29.142 1.00 92.88 100 GLY A CA 1
ATOM 749 C C . GLY A 1 100 ? -9.018 4.476 28.520 1.00 92.88 100 GLY A C 1
ATOM 750 O O . GLY A 1 100 ? -7.870 4.054 28.402 1.00 92.88 100 GLY A O 1
ATOM 751 N N . MET A 1 101 ? -10.077 3.807 28.050 1.00 89.56 101 MET A N 1
ATOM 752 C CA . MET A 1 101 ? -9.969 2.521 27.354 1.00 89.56 101 MET A CA 1
ATOM 753 C C . MET A 1 101 ? -9.172 2.653 26.047 1.00 89.56 101 MET A C 1
ATOM 755 O O . MET A 1 101 ? -8.250 1.874 25.812 1.00 89.56 101 MET A O 1
ATOM 759 N N . LEU A 1 102 ? -9.479 3.661 25.223 1.00 90.38 102 LEU A N 1
ATOM 760 C CA . LEU A 1 102 ? -8.744 3.935 23.984 1.00 90.38 102 LEU A CA 1
ATOM 761 C C . LEU A 1 102 ? -7.281 4.302 24.256 1.00 90.38 102 LEU A C 1
ATOM 763 O O . LEU A 1 102 ? -6.396 3.824 23.555 1.00 90.38 102 LEU A O 1
ATOM 767 N N . GLY A 1 103 ? -7.015 5.112 25.283 1.00 93.44 103 GLY A N 1
ATOM 768 C CA . GLY A 1 103 ? -5.664 5.509 25.678 1.00 93.44 103 GLY A CA 1
ATOM 769 C C . GLY A 1 103 ? -4.825 4.323 26.149 1.00 93.44 103 GLY A C 1
ATOM 770 O O . GLY A 1 103 ? -3.680 4.170 25.728 1.00 93.44 103 GLY A O 1
ATOM 771 N N . LEU A 1 104 ? -5.409 3.436 26.955 1.00 90.44 104 LEU A N 1
ATOM 772 C CA . LEU A 1 104 ? -4.754 2.201 27.380 1.00 90.44 104 LEU A CA 1
ATOM 773 C C . LEU A 1 104 ? -4.490 1.273 26.186 1.00 90.44 104 LEU A C 1
ATOM 775 O O . LEU A 1 104 ? -3.379 0.768 26.043 1.00 90.44 104 LEU A O 1
ATOM 779 N N . GLY A 1 105 ? -5.464 1.120 25.283 1.00 88.25 105 GLY A N 1
ATOM 780 C CA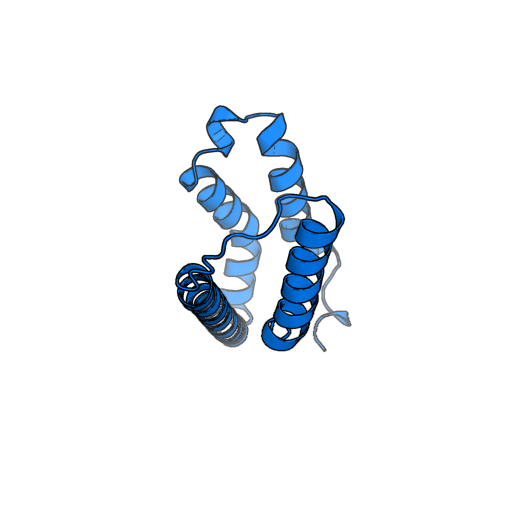 . GLY A 1 105 ? -5.283 0.394 24.025 1.00 88.25 105 GLY A CA 1
ATOM 781 C C . GLY A 1 105 ? -4.164 0.980 23.159 1.00 88.25 105 GLY A C 1
ATOM 782 O O . GLY A 1 105 ? -3.337 0.233 22.648 1.00 88.25 105 GLY A O 1
ATOM 783 N N . ALA A 1 106 ? -4.075 2.308 23.052 1.00 88.44 106 ALA A N 1
ATOM 784 C CA . ALA A 1 106 ? -3.030 2.993 22.298 1.00 88.44 106 ALA A CA 1
ATOM 785 C C . ALA A 1 106 ? -1.633 2.780 22.904 1.00 88.44 106 ALA A C 1
ATOM 787 O O . ALA A 1 106 ? -0.684 2.522 22.163 1.00 88.44 106 ALA A O 1
ATOM 788 N N . LEU A 1 107 ? -1.498 2.843 24.234 1.00 90.25 107 LEU A N 1
ATOM 789 C CA . LEU A 1 107 ? -0.232 2.574 24.926 1.00 90.25 107 LEU A CA 1
ATOM 790 C C . LEU A 1 107 ? 0.225 1.127 24.714 1.00 90.25 107 LEU A C 1
ATOM 792 O O . LEU A 1 107 ? 1.372 0.891 24.337 1.00 90.25 107 LEU A O 1
ATOM 796 N N . LEU A 1 108 ? -0.680 0.162 24.906 1.00 86.00 108 LEU A N 1
ATOM 797 C CA . LEU A 1 108 ? -0.380 -1.256 24.707 1.00 86.00 108 LEU A CA 1
ATOM 798 C C . LEU A 1 108 ? -0.048 -1.568 23.243 1.00 86.00 108 LEU A C 1
ATOM 800 O O .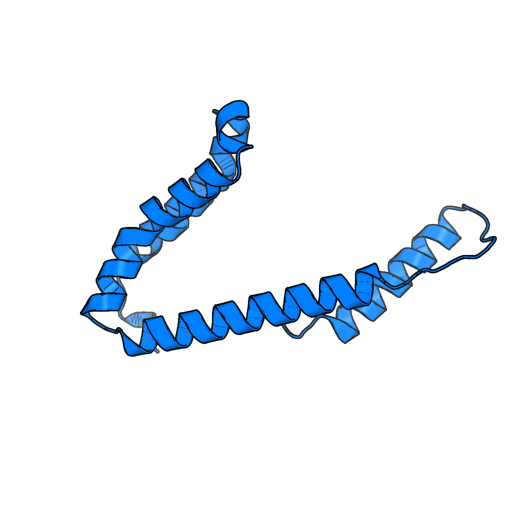 LEU A 1 108 ? 0.910 -2.291 22.977 1.00 86.00 108 LEU A O 1
ATOM 804 N N . ALA A 1 109 ? -0.779 -0.984 22.290 1.00 81.62 109 ALA A N 1
ATOM 805 C CA . ALA A 1 109 ? -0.510 -1.149 20.865 1.00 81.62 109 ALA A CA 1
ATOM 806 C C . ALA A 1 109 ? 0.862 -0.585 20.462 1.00 81.62 109 ALA A C 1
ATOM 808 O O . ALA A 1 109 ? 1.564 -1.214 19.679 1.00 81.62 109 ALA A O 1
ATOM 809 N N . ASN A 1 110 ? 1.283 0.554 21.023 1.00 81.56 110 ASN A N 1
ATOM 810 C CA . ASN A 1 110 ? 2.615 1.113 20.763 1.00 81.56 110 ASN A CA 1
ATOM 811 C C . ASN A 1 110 ? 3.744 0.285 21.399 1.00 81.56 110 ASN A C 1
ATOM 813 O O . ASN A 1 110 ? 4.846 0.254 20.867 1.00 81.56 110 ASN A O 1
ATOM 817 N N . LEU A 1 111 ? 3.495 -0.406 22.512 1.00 80.25 111 LEU A N 1
ATOM 818 C CA . LEU A 1 111 ? 4.484 -1.310 23.111 1.00 80.25 111 LEU A CA 1
ATOM 819 C C . LEU A 1 111 ? 4.630 -2.618 22.322 1.00 80.25 111 LEU A C 1
ATOM 821 O O . LEU A 1 111 ? 5.738 -3.124 22.178 1.00 80.25 111 LEU A O 1
ATOM 825 N N . LEU A 1 112 ? 3.521 -3.162 21.817 1.00 73.56 112 LEU A N 1
ATOM 826 C CA . LEU A 1 112 ? 3.481 -4.470 21.155 1.00 73.56 112 LEU A CA 1
ATOM 827 C C . LEU A 1 112 ? 3.703 -4.396 19.632 1.00 73.56 112 LEU A C 1
ATOM 829 O O . LEU A 1 112 ? 4.174 -5.360 19.036 1.00 73.56 112 LEU A O 1
ATOM 833 N N . GLY A 1 113 ? 3.352 -3.276 18.994 1.00 63.84 113 GLY A N 1
ATOM 834 C CA . GLY A 1 113 ? 3.267 -3.124 17.537 1.00 63.84 113 GLY A CA 1
ATOM 835 C C . GLY A 1 113 ? 4.463 -2.460 16.845 1.00 63.84 113 GLY A C 1
ATOM 836 O O . GLY A 1 113 ? 4.391 -2.224 15.646 1.00 63.84 113 GLY A O 1
ATOM 837 N N . THR A 1 114 ? 5.561 -2.156 17.541 1.00 61.66 114 THR A N 1
ATOM 838 C CA . THR A 1 114 ? 6.740 -1.454 16.973 1.00 61.66 114 THR A CA 1
ATOM 839 C C . THR A 1 114 ? 7.647 -2.318 16.094 1.00 61.66 114 THR A C 1
ATOM 841 O O . THR A 1 114 ? 8.716 -1.874 15.687 1.00 61.66 114 THR A O 1
ATOM 844 N N . THR A 1 115 ? 7.241 -3.546 15.771 1.00 56.22 115 THR A N 1
ATOM 845 C CA . THR A 1 115 ? 7.991 -4.454 14.884 1.00 56.22 115 THR A CA 1
ATOM 846 C C . THR A 1 115 ? 7.575 -4.338 13.412 1.00 56.22 115 THR A C 1
ATOM 848 O O . THR A 1 115 ? 7.640 -5.315 12.666 1.00 56.22 115 THR A O 1
ATOM 851 N N . GLY A 1 116 ? 7.174 -3.133 12.994 1.00 46.09 116 GLY A N 1
ATOM 852 C CA . GLY A 1 116 ? 6.989 -2.737 11.596 1.00 46.09 116 GLY A CA 1
ATOM 853 C C . GLY A 1 116 ? 7.896 -1.574 11.235 1.00 46.09 116 GLY A C 1
ATOM 854 O O . GLY A 1 116 ? 7.828 -0.555 11.956 1.00 46.09 116 GLY A O 1
#

Foldseek 3Di:
DCVVPDDPVVCVLVVVLVCCVVPVCPPPVVQVVDVVSNVVSNCVSCVVVLVVCVVPPVVVVVVVVVVVVVVVVVVVVVCVVVVPDDDDDDDDPDPVRVVVVVVVVVVVCVVVVPPD

pLDDT: mean 88.64, std 11.23, range [44.28, 97.81]

Secondary structure (DSSP, 8-state):
--TTTS-GGGGHHHHHHHHHHHHHHHHSHHHHTSHHHHHHHHHHHHHHHHHHHHHH-HHHHHHHHHHHHHHHHHHHHHHHHHHT----------HHHHHHHHHHHHHHHHHH----

Radius of gyration: 20.59 Å; chains: 1; bounding box: 44×23×47 Å